Protein AF-A0A529X8Q2-F1 (afdb_monomer)

Foldseek 3Di:
DVPDPPDPPVVVQVVLVVLLVLLVVLLVVLVVLLVLLVVDPVSVVLNCVSVVLSVVLSCCSNPPPPPCPVVSLVSSLCSNPPCVVCLVVSVVRDDPVVSVVSVVVNVVVVVVSVLQVPPPDDPSDPD

Structure (mmCIF, N/CA/C/O backbone):
data_AF-A0A529X8Q2-F1
#
_entry.id   AF-A0A529X8Q2-F1
#
loop_
_atom_site.group_PDB
_atom_site.id
_atom_site.type_symbol
_atom_site.label_atom_id
_atom_site.label_alt_id
_atom_site.label_comp_id
_atom_site.label_asym_id
_atom_site.label_entity_id
_atom_site.label_seq_id
_atom_site.pdbx_PDB_ins_code
_atom_site.Cartn_x
_atom_site.Cartn_y
_atom_site.Cartn_z
_atom_site.occupancy
_atom_site.B_iso_or_equiv
_atom_site.auth_seq_id
_atom_site.auth_comp_id
_atom_site.auth_asym_id
_atom_site.auth_atom_id
_atom_site.pdbx_PDB_model_num
ATOM 1 N N . TYR A 1 1 ? 1.844 5.399 -18.056 1.00 81.06 1 TYR A N 1
ATOM 2 C CA . TYR A 1 1 ? 3.038 5.105 -18.888 1.00 81.06 1 TYR A CA 1
ATOM 3 C C . TYR A 1 1 ? 2.730 4.222 -20.106 1.00 81.06 1 TYR A C 1
ATOM 5 O O . TYR A 1 1 ? 3.436 4.341 -21.100 1.00 81.06 1 TYR A O 1
ATOM 13 N N . ASN A 1 2 ? 1.693 3.371 -20.061 1.00 84.75 2 ASN A N 1
ATOM 14 C CA . ASN A 1 2 ? 1.327 2.464 -21.164 1.00 84.75 2 ASN A CA 1
ATOM 15 C C . ASN A 1 2 ? 1.012 3.175 -22.489 1.00 84.75 2 ASN A C 1
ATOM 17 O O . ASN A 1 2 ? 1.439 2.716 -23.540 1.00 84.75 2 ASN A O 1
ATOM 21 N N . LEU A 1 3 ? 0.342 4.331 -22.432 1.00 86.00 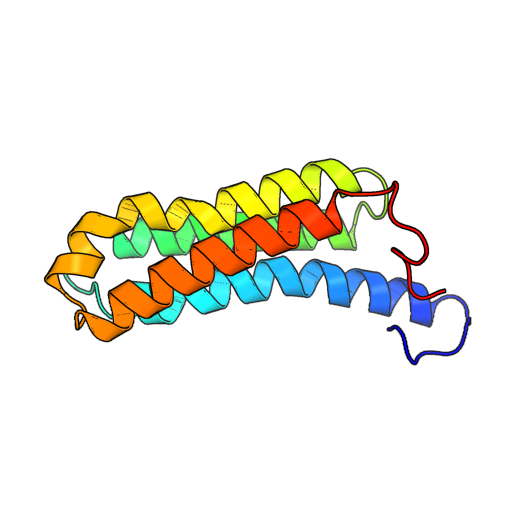3 LEU A N 1
ATOM 22 C CA . LEU A 1 3 ? 0.015 5.145 -23.613 1.00 86.00 3 LEU A CA 1
ATOM 23 C C . LEU A 1 3 ? 1.184 6.013 -24.109 1.00 86.00 3 LEU A C 1
ATOM 25 O O . LEU A 1 3 ? 1.065 6.674 -25.135 1.00 86.00 3 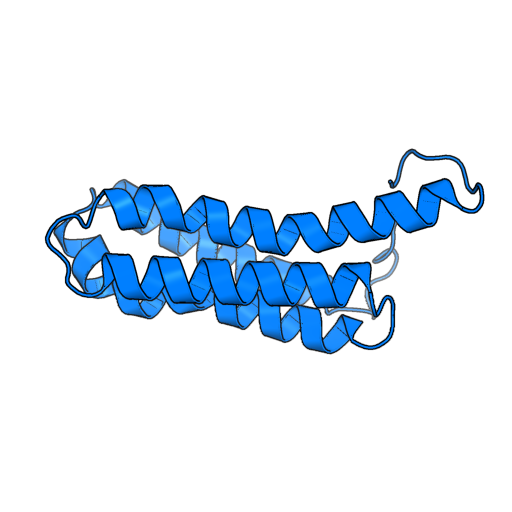LEU A O 1
ATOM 29 N N . TRP A 1 4 ? 2.304 6.058 -23.377 1.00 83.94 4 TRP A N 1
ATOM 30 C CA . TRP A 1 4 ? 3.435 6.898 -23.764 1.00 83.94 4 TRP A CA 1
ATOM 31 C C . TRP A 1 4 ? 4.227 6.224 -24.897 1.00 83.94 4 TRP A C 1
ATOM 33 O O . TRP A 1 4 ? 4.534 5.022 -24.785 1.00 83.94 4 TRP A O 1
ATOM 43 N N . PRO A 1 5 ? 4.595 6.967 -25.964 1.00 85.75 5 PRO A N 1
ATOM 44 C CA . PRO A 1 5 ? 5.403 6.428 -27.055 1.00 85.75 5 PRO A CA 1
ATOM 45 C C . PRO A 1 5 ? 6.709 5.837 -26.517 1.00 85.75 5 PRO A C 1
ATOM 47 O O . PRO A 1 5 ? 7.177 6.212 -25.441 1.00 85.75 5 PRO A O 1
ATOM 50 N N . VAL A 1 6 ? 7.302 4.877 -27.234 1.00 79.62 6 VAL A N 1
ATOM 51 C CA . VAL A 1 6 ? 8.558 4.225 -26.822 1.00 79.62 6 VAL A CA 1
ATOM 52 C C . VAL A 1 6 ? 9.725 5.205 -26.995 1.00 79.62 6 VAL A C 1
ATOM 54 O O . VAL A 1 6 ? 10.524 5.095 -27.915 1.00 79.62 6 VAL A O 1
ATOM 57 N N . SER A 1 7 ? 9.799 6.202 -26.115 1.00 79.75 7 SER A N 1
ATOM 58 C CA . SER A 1 7 ? 10.854 7.203 -26.061 1.00 79.75 7 SER A CA 1
ATOM 59 C C . SER A 1 7 ? 11.605 7.110 -24.736 1.00 79.75 7 SER A C 1
ATOM 61 O O . SER A 1 7 ? 11.031 7.108 -23.638 1.00 79.75 7 SER A O 1
ATOM 63 N N . TRP A 1 8 ? 12.927 7.016 -24.847 1.00 75.06 8 TRP A N 1
ATOM 64 C CA . TRP A 1 8 ? 13.832 7.240 -23.729 1.00 75.06 8 TRP A CA 1
ATOM 65 C C . TRP A 1 8 ? 14.014 8.751 -23.523 1.00 75.06 8 TRP A C 1
ATOM 67 O O . TRP A 1 8 ? 14.112 9.467 -24.518 1.00 75.06 8 TRP A O 1
ATOM 77 N N . PRO A 1 9 ? 14.070 9.266 -22.276 1.00 85.69 9 PRO A N 1
ATOM 78 C CA . PRO A 1 9 ? 13.982 8.573 -20.979 1.00 85.69 9 PRO A CA 1
ATOM 79 C C . PRO A 1 9 ? 12.589 8.611 -20.311 1.00 85.69 9 PRO A C 1
ATOM 81 O O . PRO A 1 9 ? 12.366 7.927 -19.308 1.00 85.69 9 PRO A O 1
ATOM 84 N N . ALA A 1 10 ? 11.643 9.385 -20.850 1.00 88.00 10 ALA A N 1
ATOM 85 C CA . ALA A 1 10 ? 10.369 9.699 -20.196 1.00 88.00 10 ALA A CA 1
ATOM 86 C C . ALA A 1 10 ? 9.507 8.462 -19.882 1.00 88.00 10 ALA A C 1
ATOM 88 O O . ALA A 1 10 ? 8.977 8.352 -18.772 1.00 88.00 10 ALA A O 1
ATOM 89 N N . LYS A 1 11 ? 9.418 7.485 -20.801 1.00 87.25 11 LYS A N 1
ATOM 90 C CA . LYS A 1 11 ? 8.617 6.264 -20.583 1.00 87.25 11 LYS A CA 1
ATOM 91 C C . LYS A 1 11 ? 9.073 5.490 -19.344 1.00 87.25 11 LYS A C 1
ATOM 93 O O . LYS A 1 11 ? 8.246 4.980 -18.587 1.00 87.25 11 LYS A O 1
ATOM 98 N N . TRP A 1 12 ? 10.383 5.432 -19.112 1.00 85.62 12 TRP A N 1
ATOM 99 C CA . TRP A 1 12 ? 10.967 4.720 -17.977 1.00 85.62 12 TRP A CA 1
ATOM 100 C C . TRP A 1 12 ? 10.737 5.431 -16.653 1.00 85.62 12 TRP A C 1
ATOM 102 O O . TRP A 1 12 ? 10.447 4.769 -15.660 1.00 85.62 12 TRP A O 1
ATOM 112 N N . ILE A 1 13 ? 10.815 6.761 -16.639 1.00 88.75 13 ILE A N 1
ATOM 113 C CA . ILE A 1 13 ? 10.512 7.558 -15.446 1.00 88.75 13 ILE A CA 1
ATOM 114 C C . ILE A 1 13 ? 9.038 7.381 -15.067 1.00 88.75 13 ILE A C 1
ATOM 116 O O . ILE A 1 13 ? 8.739 7.022 -13.930 1.00 88.75 13 ILE A O 1
ATOM 120 N N . LEU A 1 14 ? 8.122 7.515 -16.031 1.00 90.62 14 LEU A N 1
ATOM 121 C CA . LEU A 1 14 ? 6.690 7.300 -15.806 1.00 90.62 14 LEU A CA 1
ATOM 122 C C . LEU A 1 14 ? 6.390 5.884 -15.307 1.00 90.62 14 LEU A C 1
ATOM 124 O O . LEU A 1 14 ? 5.553 5.710 -14.428 1.00 90.62 14 LEU A O 1
ATOM 128 N N . ARG A 1 15 ? 7.095 4.870 -15.822 1.00 88.50 15 ARG A N 1
ATOM 129 C CA . ARG A 1 15 ? 6.971 3.491 -15.333 1.00 88.50 15 ARG A CA 1
ATOM 130 C C . ARG A 1 15 ? 7.419 3.354 -13.874 1.00 88.50 15 ARG A C 1
ATOM 132 O O . ARG A 1 15 ? 6.852 2.541 -13.154 1.00 88.50 15 ARG A O 1
ATOM 139 N N . ARG A 1 16 ? 8.416 4.113 -13.405 1.00 89.75 16 ARG A N 1
ATOM 140 C CA . ARG A 1 16 ? 8.816 4.099 -11.982 1.00 89.75 16 ARG A CA 1
ATOM 141 C C . ARG A 1 16 ? 7.742 4.719 -11.0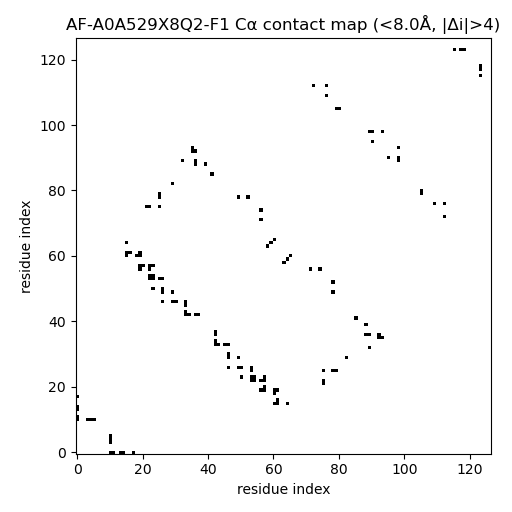95 1.00 89.75 16 ARG A C 1
ATOM 143 O O . ARG A 1 16 ? 7.400 4.112 -10.087 1.00 89.75 16 ARG A O 1
ATOM 150 N N . PHE A 1 17 ? 7.194 5.867 -11.494 1.00 92.25 17 PHE A N 1
ATOM 151 C CA . PHE A 1 17 ? 6.102 6.522 -10.767 1.00 92.25 17 PHE A CA 1
ATOM 152 C C . PHE A 1 17 ? 4.856 5.644 -10.678 1.00 92.25 17 PHE A C 1
ATOM 154 O O . PHE A 1 17 ? 4.288 5.513 -9.602 1.00 92.25 17 PHE A O 1
ATOM 161 N N . ASP A 1 18 ? 4.480 4.994 -11.777 1.00 91.31 18 ASP A N 1
ATOM 162 C CA . ASP A 1 18 ? 3.318 4.107 -11.827 1.00 91.31 18 ASP A CA 1
ATOM 163 C C . ASP A 1 18 ? 3.424 2.956 -10.812 1.00 91.31 18 ASP A C 1
ATOM 165 O O . ASP A 1 18 ? 2.540 2.759 -9.983 1.00 91.31 18 ASP A O 1
ATOM 169 N N . HIS A 1 19 ? 4.571 2.272 -10.766 1.00 89.19 19 HIS A N 1
ATOM 170 C CA . HIS A 1 19 ? 4.786 1.219 -9.770 1.00 89.19 19 HIS A CA 1
ATOM 171 C C . HIS A 1 19 ? 4.948 1.750 -8.340 1.00 89.19 19 HIS A C 1
ATOM 173 O O . HIS A 1 19 ? 4.608 1.052 -7.386 1.00 89.19 19 HIS A O 1
ATOM 179 N N . ALA A 1 20 ? 5.512 2.948 -8.164 1.00 92.06 20 ALA A N 1
ATOM 180 C CA . ALA A 1 20 ? 5.629 3.574 -6.850 1.00 92.06 20 ALA A CA 1
ATOM 181 C C . ALA A 1 20 ? 4.250 3.971 -6.296 1.00 92.06 20 ALA A C 1
ATOM 183 O O . ALA A 1 20 ? 4.016 3.852 -5.094 1.00 92.06 20 ALA A O 1
ATOM 184 N N . ALA A 1 21 ? 3.317 4.362 -7.169 1.00 94.00 21 ALA A N 1
ATOM 185 C CA . ALA A 1 21 ? 1.959 4.736 -6.794 1.00 94.00 21 ALA A CA 1
ATOM 186 C C . ALA A 1 21 ? 1.182 3.590 -6.129 1.00 94.00 2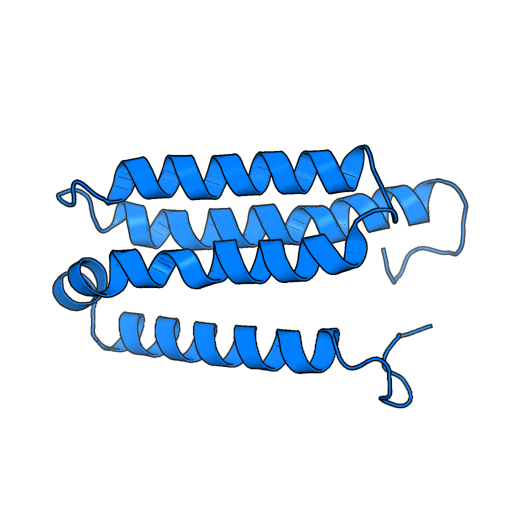1 ALA A C 1
ATOM 188 O O . ALA A 1 21 ? 0.297 3.863 -5.327 1.00 94.00 21 ALA A O 1
ATOM 189 N N . ILE A 1 22 ? 1.543 2.324 -6.376 1.00 92.06 22 ILE A N 1
ATOM 190 C CA . ILE A 1 22 ? 0.948 1.165 -5.689 1.00 92.06 22 ILE A CA 1
ATOM 191 C C . ILE A 1 22 ? 1.166 1.261 -4.170 1.00 92.06 22 ILE A C 1
ATOM 193 O O . ILE A 1 22 ? 0.225 1.076 -3.403 1.00 92.06 22 ILE A O 1
ATOM 197 N N . TYR A 1 23 ? 2.379 1.603 -3.721 1.00 93.00 23 TYR A N 1
ATOM 198 C CA . TYR A 1 23 ? 2.678 1.763 -2.292 1.00 93.00 23 TYR A CA 1
ATOM 199 C C . TYR A 1 23 ? 1.881 2.910 -1.669 1.00 93.00 23 TYR A C 1
ATOM 201 O O . TYR A 1 23 ? 1.333 2.768 -0.577 1.00 93.00 23 TYR A O 1
ATOM 209 N N . LEU A 1 24 ? 1.805 4.035 -2.382 1.00 95.19 24 LEU A N 1
ATOM 210 C CA . LEU A 1 24 ? 1.050 5.201 -1.938 1.00 95.19 24 LEU A CA 1
ATOM 211 C C . LEU A 1 24 ? -0.447 4.892 -1.839 1.00 95.19 24 LEU A C 1
ATOM 213 O O . LEU A 1 24 ? -1.079 5.262 -0.855 1.00 95.19 24 LEU A O 1
ATOM 217 N N . LEU A 1 25 ? -1.000 4.186 -2.830 1.00 94.25 25 LEU A N 1
ATOM 218 C CA . LEU A 1 25 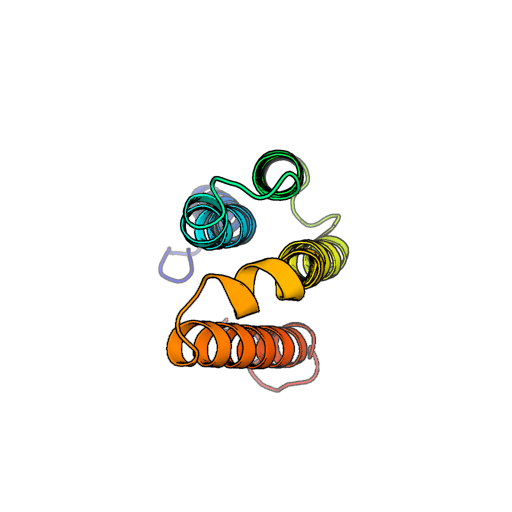? -2.398 3.770 -2.846 1.00 94.25 25 LEU A CA 1
ATOM 219 C C . LEU A 1 25 ? -2.711 2.862 -1.655 1.00 94.25 25 LEU A C 1
ATOM 221 O O . LEU A 1 25 ? -3.685 3.114 -0.952 1.00 94.25 25 LEU A O 1
ATOM 225 N N . ILE A 1 26 ? -1.869 1.858 -1.380 1.00 92.62 26 ILE A N 1
ATOM 226 C CA . ILE A 1 26 ? -2.052 0.983 -0.214 1.00 92.62 26 ILE A CA 1
ATOM 227 C C . ILE A 1 26 ? -2.078 1.824 1.070 1.00 92.62 26 ILE A C 1
ATOM 229 O O . ILE A 1 26 ? -3.040 1.729 1.828 1.00 92.62 26 ILE A O 1
ATOM 233 N N . ALA A 1 27 ? -1.105 2.716 1.285 1.00 95.19 27 ALA A N 1
ATOM 234 C CA . ALA A 1 27 ? -1.094 3.562 2.481 1.00 95.19 27 ALA A CA 1
ATOM 235 C C . ALA A 1 27 ? -2.321 4.478 2.591 1.00 95.19 27 ALA A C 1
ATOM 237 O O . ALA A 1 27 ? -2.941 4.564 3.651 1.00 95.19 27 ALA A O 1
ATOM 238 N N . ALA A 1 28 ? -2.720 5.107 1.486 1.00 94.88 28 ALA A N 1
ATOM 239 C CA . ALA A 1 28 ? -3.886 5.978 1.442 1.00 94.88 28 ALA A CA 1
ATOM 240 C C . ALA A 1 28 ? -5.193 5.233 1.755 1.00 94.88 28 ALA A C 1
ATOM 242 O O . ALA A 1 28 ? -6.061 5.801 2.413 1.00 94.88 28 ALA A O 1
ATOM 243 N N . THR A 1 29 ? -5.331 3.966 1.339 1.00 92.31 29 THR A N 1
ATOM 244 C CA . THR A 1 29 ? -6.535 3.171 1.644 1.00 92.31 29 THR A CA 1
ATOM 245 C C . THR A 1 29 ? -6.682 2.848 3.129 1.00 92.31 29 THR A C 1
ATOM 247 O O . THR A 1 29 ? -7.808 2.731 3.596 1.00 92.31 29 THR A O 1
ATOM 250 N N . TYR A 1 30 ? -5.587 2.761 3.891 1.00 90.56 30 TYR A N 1
ATOM 251 C CA . TYR A 1 30 ? -5.627 2.493 5.335 1.00 90.56 30 TYR A CA 1
ATOM 252 C C . TYR A 1 30 ? -6.061 3.711 6.152 1.00 90.56 30 TYR A C 1
ATOM 254 O O . TYR A 1 30 ? -6.795 3.565 7.130 1.00 90.56 30 TYR A O 1
ATOM 262 N N . THR A 1 31 ? -5.629 4.909 5.753 1.00 92.69 31 THR A N 1
ATOM 263 C CA . THR A 1 31 ? -5.872 6.161 6.481 1.00 92.69 31 THR A CA 1
ATOM 264 C C . THR A 1 31 ? -7.341 6.384 6.884 1.00 92.69 31 THR A C 1
ATOM 266 O O . THR A 1 31 ? -7.564 6.627 8.067 1.00 92.69 31 THR A O 1
ATOM 269 N N . PRO A 1 32 ? -8.360 6.273 6.003 1.00 91.62 32 PRO A N 1
ATOM 270 C CA . PRO A 1 32 ? -9.753 6.517 6.397 1.00 91.62 32 PRO A CA 1
ATOM 271 C C . PRO A 1 32 ? -10.329 5.450 7.341 1.00 91.62 32 PRO A C 1
ATOM 273 O O . PRO A 1 32 ? -11.238 5.747 8.112 1.00 91.62 32 PRO A O 1
ATOM 276 N N . PHE A 1 33 ? -9.827 4.212 7.309 1.00 90.31 33 PHE A N 1
ATOM 277 C CA . PHE A 1 33 ? -10.238 3.185 8.273 1.00 90.31 33 PHE A CA 1
ATOM 278 C C . PHE A 1 33 ? -9.588 3.420 9.634 1.00 90.31 33 PHE A C 1
ATOM 280 O O . PHE A 1 33 ? -10.245 3.312 10.662 1.00 90.31 33 PHE A O 1
ATOM 287 N N . LEU A 1 34 ? -8.310 3.796 9.635 1.00 91.31 34 LEU A N 1
ATOM 288 C CA . LEU A 1 34 ? -7.561 4.127 10.843 1.00 91.31 34 LEU A CA 1
ATOM 289 C C . LEU A 1 34 ? -8.087 5.395 11.523 1.00 91.31 34 LEU A C 1
ATOM 291 O O . LEU A 1 34 ? -8.167 5.425 12.745 1.00 91.31 34 LEU A O 1
ATOM 295 N N . ALA A 1 35 ? -8.524 6.385 10.744 1.00 91.19 35 ALA A N 1
ATOM 296 C CA . ALA A 1 35 ? -9.168 7.598 11.245 1.00 91.19 35 ALA A CA 1
ATOM 297 C C . ALA A 1 35 ? -10.555 7.351 11.865 1.00 91.19 35 ALA A C 1
ATOM 299 O O . ALA A 1 35 ? -11.076 8.218 12.544 1.00 91.19 35 ALA A O 1
ATOM 300 N N . GLN A 1 36 ? -11.178 6.189 11.635 1.00 90.25 36 GLN A N 1
ATOM 301 C CA . GLN A 1 36 ? -12.411 5.808 12.339 1.00 90.25 36 GLN A CA 1
ATOM 302 C C . GLN A 1 36 ? -12.127 5.097 13.669 1.00 90.25 36 GLN A C 1
ATOM 304 O O . GLN A 1 36 ? -13.037 4.884 14.465 1.00 90.25 36 GLN A O 1
ATOM 309 N N . LEU A 1 37 ? -10.873 4.720 13.928 1.00 88.44 37 LEU A N 1
ATOM 310 C CA . LEU A 1 37 ? -10.450 4.006 15.128 1.00 88.44 37 LEU A CA 1
ATOM 311 C C . LEU A 1 37 ? -9.841 4.956 16.173 1.00 88.44 37 LEU A C 1
ATOM 313 O O . LEU A 1 37 ? -8.855 4.594 16.811 1.00 88.44 37 LEU A O 1
ATOM 317 N N . ASP A 1 38 ? -10.428 6.140 16.375 1.00 72.81 38 ASP A N 1
ATOM 318 C CA . ASP A 1 38 ? -9.872 7.221 17.214 1.00 72.81 38 ASP A CA 1
ATOM 319 C C . ASP A 1 38 ? -9.493 6.792 18.645 1.00 72.81 38 ASP A C 1
ATOM 321 O O . ASP A 1 38 ? -8.547 7.318 19.227 1.00 72.81 38 ASP A O 1
ATOM 325 N N . ASN A 1 39 ? -10.180 5.792 19.205 1.00 80.56 39 ASN A N 1
ATOM 326 C CA . ASN A 1 39 ? -9.911 5.268 20.550 1.00 80.56 39 ASN A CA 1
ATOM 327 C C . ASN A 1 39 ? -9.021 4.009 20.567 1.00 80.56 39 ASN A C 1
ATOM 329 O O . ASN A 1 39 ? -8.768 3.443 21.631 1.00 80.56 39 ASN A O 1
ATOM 333 N N . SER A 1 40 ? -8.570 3.520 19.408 1.00 86.69 40 SER A N 1
ATOM 334 C CA . SER A 1 40 ? -7.744 2.316 19.333 1.00 86.69 40 SER A CA 1
ATOM 335 C C . SER A 1 40 ? -6.262 2.661 19.502 1.00 86.69 40 SER A C 1
ATOM 337 O O . SER A 1 40 ? -5.709 3.392 18.677 1.00 86.69 40 SER A O 1
ATOM 339 N N . PRO A 1 41 ? -5.551 2.056 20.473 1.00 89.38 41 PRO A N 1
ATOM 340 C CA . PRO A 1 41 ? -4.108 2.255 20.621 1.00 89.38 41 PRO A CA 1
ATOM 341 C C . PRO A 1 41 ? -3.309 1.710 19.425 1.00 89.38 41 PRO A C 1
ATOM 343 O O . PRO A 1 41 ? -2.126 2.007 19.283 1.00 89.38 41 PRO A O 1
ATOM 346 N N . LEU A 1 42 ? -3.945 0.917 18.555 1.00 89.88 42 LEU A N 1
ATOM 347 C CA . LEU A 1 42 ? -3.335 0.351 17.355 1.00 89.88 42 LEU A CA 1
ATOM 348 C C . LEU A 1 42 ? -3.396 1.294 16.148 1.00 89.88 42 LEU A C 1
ATOM 350 O O . LEU A 1 42 ? -2.668 1.066 15.180 1.00 89.88 42 LEU A O 1
ATOM 354 N N . ALA A 1 43 ? -4.222 2.347 16.187 1.00 91.25 43 ALA A N 1
ATOM 355 C CA . ALA A 1 43 ? -4.477 3.166 15.009 1.00 91.25 43 ALA A CA 1
ATOM 356 C C . ALA A 1 43 ? -3.229 3.942 14.557 1.00 91.25 43 ALA A C 1
ATOM 358 O O . ALA A 1 43 ? -2.765 3.788 13.426 1.00 91.25 43 ALA A O 1
ATOM 359 N N . LEU A 1 44 ? -2.632 4.718 15.467 1.00 92.56 44 LEU A N 1
ATOM 360 C CA . LEU A 1 44 ? -1.445 5.523 15.175 1.00 92.56 44 LEU A CA 1
ATOM 361 C C . LEU A 1 44 ? -0.206 4.672 14.824 1.00 92.56 44 LEU A C 1
ATOM 363 O O . LEU A 1 44 ? 0.417 4.962 13.799 1.00 92.56 44 LEU A O 1
ATOM 367 N N . PRO A 1 45 ? 0.157 3.611 15.581 1.00 94.00 45 PRO A N 1
ATOM 368 C CA . PRO A 1 45 ? 1.269 2.739 15.200 1.00 94.00 45 PRO A CA 1
ATOM 369 C C . PRO A 1 45 ? 1.100 2.149 13.801 1.00 94.00 45 PRO A C 1
ATOM 371 O O . PRO A 1 45 ? 2.061 2.105 13.035 1.00 94.00 45 PRO A O 1
ATOM 374 N N . MET A 1 46 ? -0.121 1.750 13.434 1.00 93.12 46 MET A N 1
ATOM 375 C CA . MET A 1 46 ? -0.379 1.205 12.108 1.00 93.12 46 MET A CA 1
ATOM 376 C C . MET A 1 46 ? -0.226 2.261 11.007 1.00 93.12 46 MET A C 1
ATOM 378 O O . MET A 1 46 ? 0.362 1.953 9.972 1.00 93.12 46 MET A O 1
ATOM 382 N N . ILE A 1 47 ? -0.673 3.507 11.227 1.00 94.38 47 ILE A N 1
ATOM 383 C CA . ILE A 1 47 ? -0.421 4.616 10.287 1.00 94.38 47 ILE A CA 1
ATOM 384 C C . ILE A 1 47 ? 1.084 4.754 10.042 1.00 94.38 47 ILE A C 1
ATOM 386 O O . ILE A 1 47 ? 1.517 4.764 8.891 1.00 94.38 47 ILE A O 1
ATOM 390 N N . VAL A 1 48 ? 1.883 4.819 11.111 1.00 95.50 48 VAL A N 1
ATOM 391 C CA . VAL A 1 48 ? 3.341 4.993 11.017 1.00 95.50 48 VAL A CA 1
ATOM 392 C C . VAL A 1 48 ? 3.992 3.831 10.270 1.00 95.50 48 VAL A C 1
ATOM 394 O O . VAL A 1 48 ? 4.809 4.058 9.378 1.00 95.50 48 VAL A O 1
ATOM 397 N N . VAL A 1 49 ? 3.616 2.591 10.591 1.00 95.06 49 VAL A N 1
ATOM 398 C CA . VAL A 1 49 ? 4.161 1.392 9.938 1.00 95.06 49 VAL A CA 1
ATOM 399 C C . VAL A 1 49 ? 3.816 1.369 8.452 1.00 95.06 49 VAL A C 1
ATOM 401 O O . VAL A 1 49 ? 4.706 1.186 7.623 1.00 95.06 49 VAL A O 1
ATOM 404 N N . VAL A 1 50 ? 2.548 1.584 8.095 1.00 95.44 50 VAL A N 1
ATOM 405 C CA . VAL A 1 50 ? 2.087 1.502 6.704 1.00 95.44 50 VAL A CA 1
ATOM 406 C C . VAL A 1 50 ? 2.690 2.625 5.859 1.00 95.44 50 VAL A C 1
ATOM 408 O O . VAL A 1 50 ? 3.210 2.359 4.774 1.00 95.44 50 VAL A O 1
ATOM 411 N N . TRP A 1 51 ? 2.696 3.865 6.354 1.00 96.50 51 TRP A N 1
ATOM 412 C CA . TRP A 1 51 ? 3.308 4.989 5.640 1.00 96.50 51 TRP A CA 1
ATOM 413 C C . TRP A 1 51 ? 4.833 4.882 5.569 1.00 96.50 51 TRP A C 1
ATOM 415 O O . TRP A 1 51 ? 5.411 5.177 4.523 1.00 96.50 51 TRP A O 1
ATOM 425 N N . GLY A 1 52 ? 5.492 4.406 6.629 1.00 96.56 52 GLY A N 1
ATOM 426 C CA . GLY A 1 52 ? 6.931 4.143 6.628 1.00 96.56 52 GLY A CA 1
ATOM 427 C C . GLY A 1 52 ? 7.320 3.066 5.613 1.00 96.56 52 GLY A C 1
ATOM 428 O O . GLY A 1 52 ? 8.236 3.261 4.812 1.00 96.56 52 GLY A O 1
ATOM 429 N N . ALA A 1 53 ? 6.575 1.958 5.578 1.00 94.50 53 ALA A N 1
ATOM 430 C CA . ALA A 1 53 ? 6.777 0.893 4.602 1.00 94.50 53 ALA A CA 1
ATOM 431 C C . ALA A 1 53 ? 6.496 1.368 3.165 1.00 94.50 53 ALA A C 1
ATOM 433 O O . ALA A 1 53 ? 7.246 1.027 2.247 1.00 94.50 53 ALA A O 1
ATOM 434 N N . ALA A 1 54 ? 5.472 2.205 2.965 1.00 94.94 54 ALA A N 1
ATOM 435 C CA . ALA A 1 54 ? 5.169 2.792 1.666 1.00 94.94 54 ALA A CA 1
ATOM 436 C C . ALA A 1 54 ? 6.277 3.740 1.190 1.00 94.94 54 ALA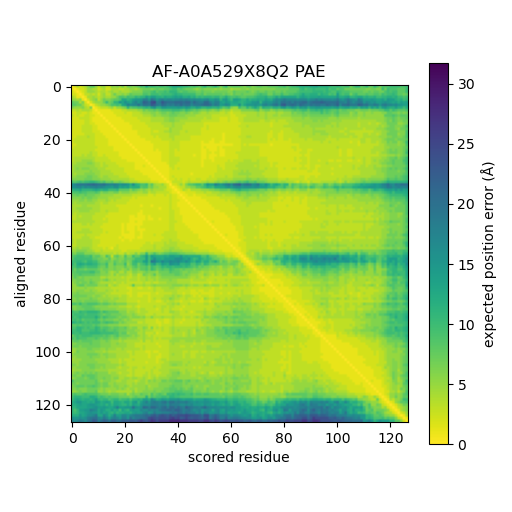 A C 1
ATOM 438 O O . ALA A 1 54 ? 6.727 3.627 0.051 1.00 94.94 54 ALA A O 1
ATOM 439 N N . ALA A 1 55 ? 6.777 4.622 2.060 1.00 95.81 55 ALA A N 1
ATOM 440 C CA . ALA A 1 55 ? 7.889 5.516 1.749 1.00 95.81 55 ALA A CA 1
ATOM 441 C C . ALA A 1 55 ? 9.158 4.734 1.372 1.00 95.81 55 ALA A C 1
ATOM 443 O O . ALA A 1 55 ? 9.796 5.036 0.360 1.00 95.81 55 ALA A O 1
ATOM 444 N N . ALA A 1 56 ? 9.484 3.678 2.126 1.00 93.56 56 ALA A N 1
ATOM 445 C CA . ALA A 1 56 ? 10.599 2.790 1.809 1.00 93.56 56 ALA A CA 1
ATOM 446 C C . ALA A 1 56 ? 10.409 2.096 0.448 1.00 93.56 56 ALA A C 1
ATOM 448 O O . ALA A 1 56 ? 11.320 2.087 -0.382 1.00 93.56 56 ALA A O 1
ATOM 449 N N . GLY A 1 57 ? 9.213 1.568 0.179 1.00 91.94 57 GLY A N 1
ATOM 450 C CA . GLY A 1 57 ? 8.871 0.938 -1.096 1.00 91.94 57 GLY A CA 1
ATOM 451 C C . GLY A 1 57 ? 8.986 1.891 -2.291 1.00 91.94 57 GLY A C 1
ATOM 452 O O . GLY A 1 57 ? 9.568 1.533 -3.321 1.00 91.94 57 GLY A O 1
ATOM 453 N N . ILE A 1 58 ? 8.495 3.126 -2.140 1.00 93.44 58 ILE A N 1
ATOM 454 C CA . ILE A 1 58 ? 8.619 4.199 -3.137 1.00 93.44 58 ILE A CA 1
ATOM 455 C C . ILE A 1 58 ? 10.096 4.497 -3.401 1.00 93.44 58 ILE A C 1
ATOM 457 O O . ILE A 1 58 ? 10.521 4.477 -4.557 1.00 93.44 58 ILE A O 1
ATOM 461 N N . ALA A 1 59 ? 10.897 4.698 -2.350 1.00 92.81 59 ALA A N 1
ATOM 462 C CA . ALA A 1 59 ? 12.324 4.974 -2.477 1.00 92.81 59 ALA A CA 1
ATOM 463 C C . ALA A 1 59 ? 13.054 3.850 -3.231 1.00 92.81 59 ALA A C 1
ATOM 465 O O . ALA A 1 59 ? 13.769 4.117 -4.199 1.00 92.81 59 ALA A O 1
ATOM 466 N N . ILE A 1 60 ? 12.812 2.584 -2.872 1.00 90.19 60 ILE A N 1
ATOM 467 C CA . ILE A 1 60 ? 13.395 1.430 -3.573 1.00 90.19 60 ILE A CA 1
ATOM 468 C C . ILE A 1 60 ? 13.021 1.457 -5.059 1.00 90.19 60 ILE A C 1
ATOM 470 O O . ILE A 1 60 ? 13.885 1.253 -5.913 1.00 90.19 60 ILE A O 1
ATOM 474 N N . LYS A 1 61 ? 11.759 1.743 -5.402 1.00 88.56 61 LYS A N 1
ATOM 475 C CA . LYS A 1 61 ? 11.317 1.745 -6.805 1.00 88.56 61 LYS A CA 1
ATOM 476 C C . LYS A 1 61 ? 11.882 2.917 -7.612 1.00 88.56 61 LYS A C 1
ATOM 478 O O . LYS A 1 61 ? 12.138 2.761 -8.809 1.00 88.56 61 LYS A O 1
ATOM 483 N N . MET A 1 62 ? 12.096 4.070 -6.979 1.00 89.94 62 MET A N 1
ATOM 484 C CA . MET A 1 62 ? 12.662 5.248 -7.639 1.00 89.94 62 MET A CA 1
ATOM 485 C C . MET A 1 62 ? 14.179 5.132 -7.843 1.00 89.94 62 MET A C 1
ATOM 487 O O . MET A 1 62 ? 14.658 5.424 -8.946 1.00 89.94 62 MET A O 1
ATOM 491 N N . PHE A 1 63 ? 14.913 4.668 -6.823 1.00 88.69 63 PHE A N 1
ATOM 492 C CA . PHE A 1 63 ? 16.381 4.655 -6.803 1.00 88.69 63 PHE A CA 1
ATOM 493 C C . PHE A 1 63 ? 17.014 3.324 -7.241 1.00 88.69 63 PHE A C 1
ATOM 495 O O . PHE A 1 63 ? 18.119 3.334 -7.777 1.00 88.69 63 PHE A O 1
ATOM 502 N N . LEU A 1 64 ? 16.332 2.182 -7.073 1.00 86.44 64 LEU A N 1
ATOM 503 C CA . LEU A 1 64 ? 16.843 0.844 -7.418 1.00 86.44 64 LEU A CA 1
ATOM 504 C C . LEU A 1 64 ? 15.906 0.099 -8.398 1.00 86.44 64 LEU A C 1
ATOM 506 O O . LEU A 1 64 ? 15.427 -1.002 -8.099 1.00 86.44 64 LEU A O 1
ATOM 510 N N . PRO A 1 65 ? 15.627 0.669 -9.587 1.00 79.44 65 PRO A N 1
ATOM 511 C CA . PRO A 1 65 ? 14.695 0.087 -10.552 1.00 79.44 65 PRO A CA 1
ATOM 512 C C . PRO A 1 65 ? 15.169 -1.286 -11.062 1.00 79.44 65 PRO A C 1
ATOM 514 O O . PRO A 1 65 ? 16.346 -1.483 -11.354 1.00 79.44 65 PRO A O 1
ATOM 517 N N . GLY A 1 66 ? 14.245 -2.243 -11.199 1.00 73.12 66 GLY A N 1
ATOM 518 C CA . GLY A 1 66 ? 14.481 -3.554 -11.825 1.00 73.12 66 GLY A CA 1
ATOM 519 C C . GLY A 1 66 ? 15.207 -4.593 -10.960 1.00 73.12 66 GLY A C 1
ATOM 520 O O . GLY A 1 66 ? 15.078 -5.789 -11.212 1.00 73.12 66 GLY A O 1
ATOM 521 N N . ARG A 1 67 ? 15.927 -4.183 -9.908 1.00 76.38 67 ARG A N 1
ATOM 522 C CA . ARG A 1 67 ? 16.701 -5.108 -9.057 1.00 76.38 67 ARG A CA 1
ATOM 523 C C . ARG A 1 67 ? 15.828 -5.952 -8.121 1.00 76.38 67 ARG A C 1
ATOM 525 O O . ARG A 1 67 ? 16.152 -7.106 -7.861 1.00 76.38 67 ARG A O 1
ATOM 532 N N . TYR A 1 68 ? 14.718 -5.390 -7.639 1.00 79.06 68 TYR A N 1
ATOM 533 C CA . TYR A 1 68 ? 13.893 -5.981 -6.574 1.00 79.06 68 TYR A CA 1
ATOM 534 C C . TYR A 1 68 ? 12.432 -6.210 -6.976 1.00 79.06 68 TYR A C 1
ATOM 536 O O . TYR A 1 68 ? 11.555 -6.261 -6.120 1.00 79.06 68 TYR A O 1
ATOM 544 N N . ASP A 1 69 ? 12.142 -6.383 -8.267 1.00 75.94 69 ASP A N 1
ATOM 545 C CA . ASP A 1 69 ? 10.756 -6.465 -8.753 1.00 75.94 69 ASP A CA 1
ATOM 546 C C . ASP A 1 69 ? 9.951 -7.624 -8.137 1.00 75.94 69 ASP A C 1
ATOM 548 O O . ASP A 1 69 ? 8.761 -7.468 -7.885 1.00 75.94 69 ASP A O 1
ATOM 552 N N . ARG A 1 70 ? 10.584 -8.766 -7.825 1.00 77.75 70 ARG A N 1
ATOM 553 C CA . ARG A 1 70 ? 9.911 -9.876 -7.116 1.00 77.75 70 ARG A CA 1
ATOM 554 C C . ARG A 1 70 ? 9.696 -9.581 -5.633 1.00 77.75 70 ARG A C 1
ATOM 556 O O . ARG A 1 70 ? 8.652 -9.921 -5.091 1.00 77.75 70 ARG A O 1
ATOM 563 N N . LEU A 1 71 ? 10.678 -8.948 -4.991 1.00 80.56 71 LEU A N 1
ATOM 564 C CA . LEU A 1 71 ? 10.588 -8.571 -3.581 1.00 80.56 71 LEU A CA 1
ATOM 565 C C . LEU A 1 71 ? 9.485 -7.529 -3.371 1.00 80.56 71 LEU A C 1
ATOM 567 O O . LEU A 1 71 ? 8.767 -7.602 -2.384 1.00 80.56 71 LEU A O 1
ATOM 571 N N . ALA A 1 72 ? 9.299 -6.627 -4.337 1.00 80.44 72 ALA A N 1
ATOM 572 C CA . ALA A 1 72 ? 8.21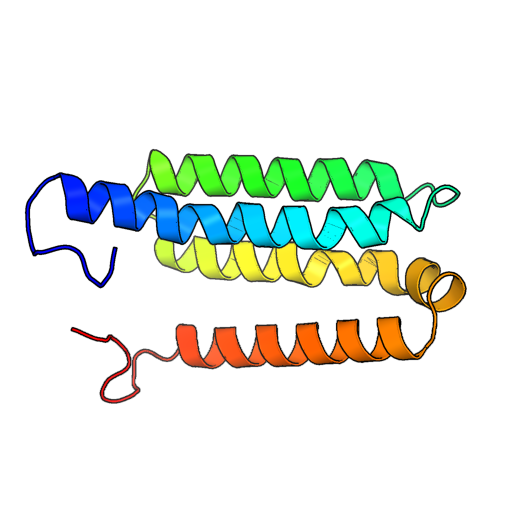9 -5.651 -4.322 1.00 80.44 72 ALA A CA 1
ATOM 573 C C . ALA A 1 72 ? 6.839 -6.320 -4.218 1.00 80.44 72 ALA A C 1
ATOM 575 O O . ALA A 1 72 ? 6.032 -5.878 -3.415 1.00 80.44 72 ALA A O 1
ATOM 576 N N . ILE A 1 73 ? 6.597 -7.431 -4.932 1.00 81.50 73 ILE A N 1
ATOM 577 C CA . ILE A 1 73 ? 5.333 -8.194 -4.851 1.00 81.50 73 ILE A CA 1
ATOM 578 C C . ILE A 1 73 ? 5.067 -8.674 -3.425 1.00 81.50 73 ILE A C 1
ATOM 580 O O . ILE A 1 73 ? 3.975 -8.479 -2.895 1.00 81.50 73 ILE A O 1
ATOM 584 N N . VAL A 1 74 ? 6.081 -9.274 -2.796 1.00 85.00 74 VAL A N 1
ATOM 585 C CA . VAL A 1 74 ? 5.988 -9.741 -1.407 1.00 85.00 74 VAL A CA 1
ATOM 586 C C . VAL A 1 74 ? 5.725 -8.563 -0.470 1.00 85.00 74 VAL A C 1
ATOM 588 O O . VAL A 1 74 ? 4.891 -8.664 0.424 1.00 85.00 74 VAL A O 1
ATOM 591 N N . PHE A 1 75 ? 6.385 -7.430 -0.707 1.00 86.25 75 PHE A N 1
ATOM 592 C CA . PHE A 1 75 ? 6.231 -6.224 0.100 1.00 86.25 75 PHE A CA 1
ATOM 593 C C . PHE A 1 75 ? 4.829 -5.612 -0.028 1.00 86.25 75 PHE A C 1
ATOM 595 O O . PHE A 1 75 ? 4.214 -5.294 0.986 1.00 86.25 75 PHE A O 1
ATOM 602 N N . TYR A 1 76 ? 4.275 -5.522 -1.244 1.00 85.19 76 TYR A N 1
ATOM 603 C CA . TYR A 1 76 ? 2.894 -5.083 -1.465 1.00 85.19 76 TYR A CA 1
ATOM 604 C C . TYR A 1 76 ? 1.910 -5.982 -0.720 1.00 85.19 76 TYR A C 1
ATOM 606 O O . TYR A 1 76 ? 0.978 -5.491 -0.086 1.00 85.19 76 TYR A O 1
ATOM 614 N N . LEU A 1 77 ? 2.096 -7.303 -0.794 1.00 86.56 77 LEU A N 1
ATOM 615 C CA . LEU A 1 77 ? 1.203 -8.256 -0.143 1.00 86.56 77 LEU A CA 1
ATOM 616 C C . LEU A 1 77 ? 1.296 -8.142 1.382 1.00 86.56 77 LEU A C 1
ATOM 618 O O . LEU A 1 77 ? 0.264 -8.092 2.043 1.00 86.56 77 LEU A O 1
ATOM 622 N N . ALA A 1 78 ? 2.510 -8.026 1.925 1.00 89.38 78 ALA A N 1
ATOM 623 C CA . ALA A 1 78 ? 2.743 -7.880 3.358 1.00 89.38 78 ALA A CA 1
ATOM 624 C C . ALA A 1 78 ? 2.108 -6.602 3.927 1.00 89.38 78 ALA A C 1
ATOM 626 O O . ALA A 1 78 ? 1.397 -6.673 4.926 1.00 89.38 78 ALA A O 1
ATOM 627 N N . ILE A 1 79 ? 2.308 -5.450 3.273 1.00 91.62 79 ILE A N 1
ATOM 628 C CA . ILE A 1 79 ? 1.679 -4.185 3.691 1.00 91.62 79 ILE A CA 1
ATOM 629 C C . ILE A 1 79 ? 0.160 -4.260 3.486 1.00 91.62 79 ILE A C 1
ATOM 631 O O . ILE A 1 79 ? -0.603 -3.834 4.341 1.00 91.62 79 ILE A O 1
ATOM 635 N N . GLY A 1 80 ? -0.305 -4.839 2.378 1.00 87.81 80 GLY A N 1
ATOM 636 C CA . GLY A 1 80 ? -1.734 -4.986 2.102 1.00 87.81 80 GLY A CA 1
ATOM 637 C C . GLY A 1 80 ? -2.469 -5.853 3.129 1.00 87.81 80 GLY A C 1
ATOM 638 O O . GLY A 1 80 ? -3.616 -5.557 3.451 1.00 87.81 80 GLY A O 1
ATOM 639 N N . TRP A 1 81 ? -1.811 -6.877 3.679 1.00 90.31 81 TRP A N 1
ATOM 640 C CA . TRP A 1 81 ? -2.378 -7.784 4.683 1.00 90.31 81 TRP A CA 1
ATOM 641 C C . TRP A 1 81 ? -2.175 -7.335 6.135 1.00 90.31 81 TRP A C 1
ATOM 643 O O . TRP A 1 81 ? -2.802 -7.905 7.031 1.00 90.31 81 TRP A O 1
ATOM 653 N N . SER A 1 82 ? -1.358 -6.311 6.408 1.00 89.25 82 SER A N 1
ATOM 654 C CA . SER A 1 82 ? -1.110 -5.858 7.786 1.00 89.25 82 SER A CA 1
ATOM 655 C C . SER A 1 82 ? -2.381 -5.370 8.493 1.00 89.25 82 SER A C 1
ATOM 657 O O . SER A 1 82 ? -2.472 -5.416 9.717 1.00 89.25 82 SER A O 1
ATOM 659 N N . GLY A 1 83 ? -3.407 -4.981 7.736 1.00 85.31 83 GLY A N 1
ATOM 660 C CA . GLY A 1 83 ? -4.725 -4.575 8.219 1.00 85.31 83 GLY A CA 1
ATOM 661 C C . GLY A 1 83 ? -5.503 -5.672 8.937 1.00 85.31 83 GLY A C 1
ATOM 662 O O . GLY A 1 83 ? -6.404 -5.350 9.704 1.00 85.31 83 GLY A O 1
ATOM 663 N N . VAL A 1 84 ? -5.121 -6.948 8.800 1.00 87.00 84 VAL A N 1
ATOM 664 C CA . VAL A 1 84 ? -5.697 -8.036 9.612 1.00 87.00 84 VAL A CA 1
ATOM 665 C C . VAL A 1 84 ? -5.469 -7.809 11.108 1.00 87.00 84 VAL A C 1
ATOM 667 O O . VAL A 1 84 ? -6.326 -8.159 11.914 1.00 87.00 84 VAL A O 1
ATOM 670 N N . VAL A 1 85 ? -4.378 -7.141 11.494 1.00 87.56 85 VAL A N 1
ATOM 671 C CA . VAL A 1 85 ? -4.122 -6.755 12.895 1.00 87.56 85 VAL A CA 1
ATOM 672 C C . VAL A 1 85 ? -5.225 -5.836 13.442 1.00 87.56 85 VAL A C 1
ATOM 674 O O . VAL A 1 85 ? -5.502 -5.839 14.638 1.00 87.56 85 VAL A O 1
ATOM 677 N N . LEU A 1 86 ? -5.896 -5.078 12.571 1.00 86.75 86 LEU A N 1
ATOM 678 C CA . LEU A 1 86 ? -6.997 -4.185 12.929 1.00 86.75 86 LEU A CA 1
ATOM 679 C C . LEU A 1 86 ? -8.372 -4.860 12.849 1.00 86.75 86 LEU A C 1
ATOM 681 O O . LEU A 1 86 ? -9.368 -4.202 13.135 1.00 86.75 86 LEU A O 1
ATOM 685 N N . ALA A 1 87 ? -8.465 -6.137 12.461 1.00 86.75 87 ALA A N 1
ATOM 686 C CA . ALA A 1 87 ? -9.749 -6.785 12.194 1.00 86.75 87 ALA A CA 1
ATOM 687 C C . ALA A 1 87 ? -10.706 -6.714 13.394 1.00 86.75 87 ALA A C 1
ATOM 689 O O . ALA A 1 87 ? -11.872 -6.381 13.215 1.00 86.75 87 ALA A O 1
ATOM 690 N N . GLY A 1 88 ? -10.209 -6.950 14.614 1.00 87.12 88 GLY A N 1
ATOM 691 C CA . GLY A 1 88 ? -11.009 -6.835 15.839 1.00 87.12 88 GLY A CA 1
ATOM 692 C C . GLY A 1 88 ? -11.626 -5.439 16.010 1.00 87.12 88 GLY A C 1
ATOM 693 O O . GLY A 1 88 ? -12.851 -5.324 15.951 1.00 87.12 88 GLY A O 1
ATOM 694 N N . PRO A 1 89 ? -10.805 -4.377 16.151 1.00 87.75 89 PRO A N 1
ATOM 695 C CA . PRO A 1 89 ? -11.299 -3.003 16.248 1.00 87.75 89 PRO A CA 1
ATOM 696 C C . PRO A 1 89 ? -12.206 -2.577 15.083 1.00 87.75 89 PRO A C 1
ATOM 698 O O . PRO A 1 89 ? -13.210 -1.905 15.296 1.00 87.75 89 PRO A O 1
ATOM 701 N N . LEU A 1 90 ? -11.891 -2.980 13.848 1.00 88.06 90 LEU A N 1
ATOM 702 C CA . LEU A 1 90 ? -12.685 -2.616 12.671 1.00 88.06 90 LEU A CA 1
ATOM 703 C C . LEU A 1 90 ? -14.074 -3.259 12.689 1.00 88.06 90 LEU A C 1
ATOM 705 O O . LEU A 1 90 ? -15.043 -2.592 12.345 1.00 88.06 90 LEU A O 1
ATOM 709 N N . VAL A 1 91 ? -14.191 -4.521 13.112 1.00 89.75 91 VAL A N 1
ATOM 710 C CA . VAL A 1 91 ? -15.481 -5.228 13.189 1.00 89.75 91 VAL A CA 1
ATOM 711 C C . VAL A 1 91 ? -16.399 -4.616 14.247 1.00 89.75 91 VAL A C 1
ATOM 713 O O . VAL A 1 91 ? -17.611 -4.599 14.060 1.00 89.75 91 VAL A O 1
ATOM 716 N N . THR A 1 92 ? -15.839 -4.101 15.344 1.00 89.44 92 THR A N 1
ATOM 717 C CA . THR A 1 92 ? -16.628 -3.470 16.413 1.00 89.44 92 THR A CA 1
ATOM 718 C C . THR A 1 92 ? -17.022 -2.029 16.109 1.00 89.44 92 THR A C 1
ATOM 720 O O . THR A 1 92 ? -18.018 -1.553 16.646 1.00 89.44 92 THR A O 1
ATOM 723 N N . THR A 1 93 ? -16.246 -1.330 15.277 1.00 89.56 93 THR A N 1
ATOM 724 C CA . THR A 1 93 ? -16.438 0.104 15.017 1.00 89.56 93 THR A CA 1
ATOM 725 C C . THR A 1 93 ? -17.161 0.381 13.701 1.00 89.56 93 THR A C 1
ATOM 727 O O . THR A 1 93 ? -17.909 1.352 13.606 1.00 89.56 93 THR A O 1
ATOM 730 N N . LEU A 1 94 ? -16.954 -0.445 12.672 1.00 88.81 94 LEU A N 1
ATOM 731 C CA . LEU A 1 94 ? -17.508 -0.205 11.341 1.00 88.81 94 LEU A CA 1
ATOM 732 C C . LEU A 1 94 ? -18.841 -0.932 11.117 1.00 88.81 94 LEU A C 1
ATOM 734 O O . LEU A 1 94 ? -19.046 -2.034 11.627 1.00 88.81 94 LEU A O 1
ATOM 738 N N . PRO A 1 95 ? -19.723 -0.386 10.257 1.00 92.25 95 PRO A N 1
ATOM 739 C CA . PRO A 1 95 ? -20.891 -1.113 9.777 1.00 92.25 95 PRO A CA 1
ATOM 740 C C . PRO A 1 95 ? -20.497 -2.439 9.113 1.00 92.25 95 PRO A C 1
ATOM 742 O O . PRO A 1 95 ? -19.509 -2.509 8.378 1.00 92.25 95 PRO A O 1
ATOM 745 N N . THR A 1 96 ? -21.326 -3.473 9.278 1.00 91.62 96 THR A N 1
ATOM 746 C CA . THR A 1 96 ? -21.086 -4.816 8.716 1.00 91.62 96 THR A CA 1
ATOM 747 C C . THR A 1 96 ? -20.825 -4.793 7.209 1.00 91.62 96 THR A C 1
ATOM 749 O O . THR A 1 96 ? -19.975 -5.532 6.718 1.00 91.62 96 THR A O 1
ATOM 752 N N . VAL A 1 97 ? -21.507 -3.911 6.471 1.00 94.31 97 VAL A N 1
ATOM 753 C CA . VAL A 1 97 ? -21.306 -3.739 5.023 1.00 94.31 97 VAL A CA 1
ATOM 754 C C . VAL A 1 97 ? -19.881 -3.275 4.706 1.00 94.31 97 VAL A C 1
ATOM 756 O O . VAL A 1 97 ? -19.254 -3.821 3.802 1.00 94.31 97 VAL A O 1
ATOM 759 N N . SER A 1 98 ? -19.332 -2.324 5.466 1.00 89.75 98 SER A N 1
ATOM 760 C CA . SER A 1 98 ? -17.962 -1.829 5.277 1.00 89.75 98 SER A CA 1
ATOM 761 C C . SER A 1 98 ? -16.928 -2.926 5.526 1.00 89.75 98 SER A C 1
ATOM 763 O O . SER A 1 98 ? -15.978 -3.067 4.759 1.00 89.75 98 SER A O 1
ATOM 765 N N . VAL A 1 99 ? -17.139 -3.746 6.559 1.00 90.00 99 VAL A N 1
ATOM 766 C CA . VAL A 1 99 ? -16.284 -4.907 6.852 1.00 90.00 99 VAL A CA 1
ATOM 767 C C . VAL A 1 99 ? -16.371 -5.943 5.729 1.00 90.00 99 VAL A C 1
ATOM 769 O O . VAL A 1 99 ? -15.343 -6.435 5.269 1.00 90.00 99 VAL A O 1
ATOM 772 N N . ALA A 1 100 ? -17.575 -6.250 5.241 1.00 92.44 100 ALA A N 1
ATOM 773 C CA . ALA A 1 100 ? -17.765 -7.194 4.141 1.00 92.44 100 ALA A CA 1
ATOM 774 C C . ALA A 1 100 ? -17.062 -6.724 2.856 1.00 92.44 100 ALA A C 1
ATOM 776 O O . ALA A 1 100 ? -16.395 -7.518 2.192 1.00 92.44 100 ALA A O 1
ATOM 777 N N . LEU A 1 101 ? -17.149 -5.427 2.538 1.00 92.12 101 LEU A N 1
ATOM 778 C CA . LEU A 1 101 ? -16.433 -4.827 1.411 1.00 92.12 101 LEU A CA 1
ATOM 779 C C . LEU A 1 101 ? -14.912 -4.876 1.597 1.00 92.12 101 LEU A C 1
ATOM 781 O O . LEU A 1 101 ? -14.199 -5.146 0.634 1.00 92.12 101 LEU A O 1
ATOM 785 N N . LEU A 1 102 ? -14.409 -4.676 2.819 1.00 89.19 102 LEU A N 1
ATOM 786 C CA . LEU A 1 102 ? -12.982 -4.797 3.125 1.00 89.19 102 LEU A CA 1
ATOM 787 C C . LEU A 1 102 ? -12.477 -6.229 2.890 1.00 89.19 102 LEU A C 1
ATOM 789 O O . LEU A 1 102 ? -11.448 -6.425 2.242 1.00 89.19 102 LEU A O 1
ATOM 793 N N . VAL A 1 103 ? -13.226 -7.231 3.360 1.00 90.25 103 VAL A N 1
ATOM 794 C CA . VAL A 1 103 ? -12.906 -8.651 3.141 1.00 90.25 103 VAL A CA 1
ATOM 795 C C . VAL A 1 103 ? -12.946 -8.992 1.652 1.00 90.25 103 VAL A C 1
ATOM 797 O O . VAL A 1 103 ? -12.002 -9.589 1.135 1.00 90.25 103 VAL A O 1
ATOM 800 N N . ALA A 1 104 ? -13.993 -8.568 0.939 1.00 92.88 104 ALA A N 1
ATOM 801 C CA . ALA A 1 104 ? -14.099 -8.762 -0.504 1.00 92.88 104 ALA A CA 1
ATOM 802 C C . ALA A 1 104 ? -12.920 -8.113 -1.250 1.00 92.88 104 ALA A C 1
ATOM 804 O O . ALA A 1 104 ? -12.321 -8.741 -2.122 1.00 92.88 104 ALA A O 1
ATOM 805 N N . GLY A 1 105 ? -12.528 -6.897 -0.859 1.00 89.50 105 GLY A N 1
ATOM 806 C CA . GLY A 1 105 ? -11.351 -6.212 -1.386 1.00 89.50 105 GLY A CA 1
ATOM 807 C C . GLY A 1 105 ? -10.057 -6.997 -1.155 1.00 89.50 105 GLY A C 1
ATOM 808 O O . GLY A 1 105 ? -9.275 -7.163 -2.089 1.00 89.50 105 GLY A O 1
ATOM 809 N N . GLY A 1 106 ? -9.855 -7.550 0.046 1.00 88.75 106 GLY A N 1
ATOM 810 C CA . GLY A 1 106 ? -8.700 -8.399 0.369 1.00 88.75 106 GLY A CA 1
ATOM 811 C C . GLY A 1 106 ? -8.631 -9.683 -0.468 1.00 88.75 106 GLY A C 1
ATOM 812 O O . GLY A 1 106 ? -7.548 -10.077 -0.917 1.00 88.75 106 GLY A O 1
ATOM 813 N N . ILE A 1 107 ? -9.782 -10.304 -0.746 1.00 91.12 107 ILE A N 1
ATOM 814 C CA . ILE A 1 107 ? -9.885 -11.467 -1.640 1.00 91.12 107 ILE A CA 1
ATOM 815 C C . ILE A 1 107 ? -9.510 -11.067 -3.069 1.00 91.12 107 ILE A C 1
ATOM 817 O O . ILE A 1 107 ? -8.619 -11.677 -3.658 1.00 91.12 107 ILE A O 1
ATOM 821 N N . VAL A 1 108 ? -10.130 -10.012 -3.608 1.00 92.12 108 VAL A N 1
ATOM 822 C CA . VAL A 1 108 ? -9.854 -9.520 -4.969 1.00 92.12 108 VAL A CA 1
ATOM 823 C C . VAL A 1 108 ? -8.381 -9.142 -5.126 1.00 92.12 108 VAL A C 1
ATOM 825 O O . VAL A 1 108 ? -7.761 -9.511 -6.123 1.00 92.12 108 VAL A O 1
ATOM 828 N N . TYR A 1 109 ? -7.795 -8.476 -4.129 1.00 87.44 109 TYR A N 1
ATOM 829 C CA . TYR A 1 109 ? -6.375 -8.134 -4.103 1.00 87.44 109 TYR A CA 1
ATOM 830 C C . TYR A 1 109 ? -5.486 -9.381 -4.182 1.00 87.44 109 TYR A C 1
ATOM 832 O O . TYR A 1 109 ? -4.611 -9.472 -5.042 1.00 87.44 109 TYR A O 1
ATOM 840 N N . SER A 1 110 ? -5.754 -10.377 -3.337 1.00 86.88 110 SER A N 1
ATOM 841 C CA . SER A 1 110 ? -4.979 -11.621 -3.293 1.00 86.88 110 SER A CA 1
ATOM 842 C C . SER A 1 110 ? -5.104 -12.421 -4.595 1.00 86.88 110 SER A C 1
ATOM 844 O O . SER A 1 110 ? -4.103 -12.901 -5.127 1.00 86.88 110 SER A O 1
ATOM 846 N N . CYS A 1 111 ? -6.307 -12.498 -5.171 1.00 90.00 111 CYS A N 1
ATOM 847 C CA . CYS A 1 111 ? -6.532 -13.096 -6.486 1.00 90.00 111 CYS A CA 1
ATOM 848 C C . CYS A 1 111 ? -5.775 -12.345 -7.591 1.00 90.00 111 CYS A C 1
ATOM 850 O O . CYS A 1 111 ? -5.123 -12.971 -8.426 1.00 90.00 111 CYS A O 1
ATOM 852 N N . GLY A 1 112 ? -5.806 -11.010 -7.581 1.00 85.50 112 GLY A N 1
ATOM 853 C CA . GLY A 1 112 ? -5.071 -10.178 -8.534 1.00 85.50 112 GLY A CA 1
ATOM 854 C C . GLY A 1 112 ? -3.562 -10.424 -8.490 1.00 85.50 112 GLY A C 1
ATOM 855 O O . GLY A 1 112 ? -2.925 -10.525 -9.539 1.00 85.50 112 GLY A O 1
ATOM 856 N N . VAL A 1 113 ? -2.992 -10.613 -7.294 1.00 83.25 113 VAL A N 1
ATOM 857 C CA . VAL A 1 113 ? -1.568 -10.945 -7.118 1.00 83.25 113 VAL A CA 1
ATOM 858 C C . VAL A 1 113 ? -1.213 -12.294 -7.751 1.00 83.25 113 VAL A C 1
ATOM 860 O O . VAL A 1 113 ? -0.147 -12.411 -8.356 1.00 83.25 113 VAL A O 1
ATOM 863 N N . ILE A 1 114 ? -2.102 -13.291 -7.685 1.00 85.19 114 ILE A N 1
ATOM 864 C CA . ILE A 1 114 ? -1.893 -14.585 -8.356 1.00 85.19 114 ILE A CA 1
ATOM 865 C C . ILE A 1 114 ? -1.770 -14.379 -9.869 1.00 85.19 114 ILE A C 1
ATOM 867 O O . ILE A 1 114 ? -0.789 -14.823 -10.466 1.00 85.19 114 ILE A O 1
ATOM 871 N N . PHE A 1 115 ? -2.708 -13.652 -10.486 1.00 84.00 115 PHE A N 1
ATOM 872 C CA . PHE A 1 115 ? -2.641 -13.347 -11.920 1.00 84.00 115 PHE A CA 1
ATOM 873 C C . PHE A 1 115 ? -1.400 -12.528 -12.282 1.00 84.00 115 PHE A C 1
ATOM 875 O O . PHE A 1 115 ? -0.773 -12.806 -13.302 1.00 84.00 115 PHE A O 1
ATOM 882 N N . PHE A 1 116 ? -1.008 -11.574 -11.434 1.00 78.69 116 PHE A N 1
ATOM 883 C CA . PHE A 1 116 ? 0.192 -10.757 -11.623 1.00 78.69 116 PHE A CA 1
ATOM 884 C C . PHE A 1 116 ? 1.494 -11.573 -11.540 1.00 78.69 116 PHE A C 1
ATOM 886 O O . PHE A 1 116 ? 2.440 -11.326 -12.284 1.00 78.69 116 PHE A O 1
ATOM 893 N N . ALA A 1 117 ? 1.567 -12.571 -10.660 1.00 77.38 117 ALA A N 1
ATOM 894 C CA . ALA A 1 117 ? 2.742 -13.432 -10.532 1.00 77.38 117 ALA A CA 1
ATOM 895 C C . ALA A 1 117 ? 2.813 -14.521 -11.623 1.00 77.38 117 ALA A C 1
ATOM 897 O O . ALA A 1 117 ? 3.876 -15.109 -11.854 1.00 77.38 117 ALA A O 1
ATOM 898 N N . TRP A 1 118 ? 1.702 -14.797 -12.309 1.00 83.12 118 TRP A N 1
ATOM 899 C CA . TRP A 1 118 ? 1.570 -15.907 -13.245 1.00 83.12 118 TRP A CA 1
ATOM 900 C C . TRP A 1 118 ? 2.138 -15.588 -14.637 1.00 83.12 118 TRP A C 1
ATOM 902 O O . TRP A 1 118 ? 1.432 -15.298 -15.600 1.00 83.12 118 TRP A O 1
ATOM 912 N N . LYS A 1 119 ? 3.458 -15.754 -14.769 1.00 75.81 119 LYS A N 1
ATOM 913 C CA . LYS A 1 119 ? 4.219 -15.480 -16.006 1.00 75.81 119 LYS A CA 1
ATOM 914 C C . LYS A 1 119 ? 3.961 -16.431 -17.183 1.00 75.81 119 LYS A C 1
ATOM 916 O O . LYS A 1 119 ? 4.413 -16.154 -18.287 1.00 75.81 119 LYS A O 1
ATOM 921 N N . GLY A 1 120 ? 3.289 -17.558 -16.950 1.00 75.75 120 GLY A N 1
ATOM 922 C CA . GLY A 1 120 ? 2.974 -18.567 -17.971 1.00 75.75 120 GLY A CA 1
ATOM 923 C C . GLY A 1 120 ? 1.716 -18.278 -18.800 1.00 75.75 120 GLY A C 1
ATOM 924 O O . GLY A 1 120 ? 1.442 -19.007 -19.749 1.00 75.75 120 GLY A O 1
ATOM 925 N N . LEU A 1 121 ? 0.943 -17.243 -18.456 1.00 78.44 121 LEU A N 1
ATOM 926 C CA . LEU A 1 121 ? -0.263 -16.865 -19.191 1.00 78.44 121 LEU A CA 1
ATOM 927 C C . LEU A 1 121 ? 0.093 -16.202 -20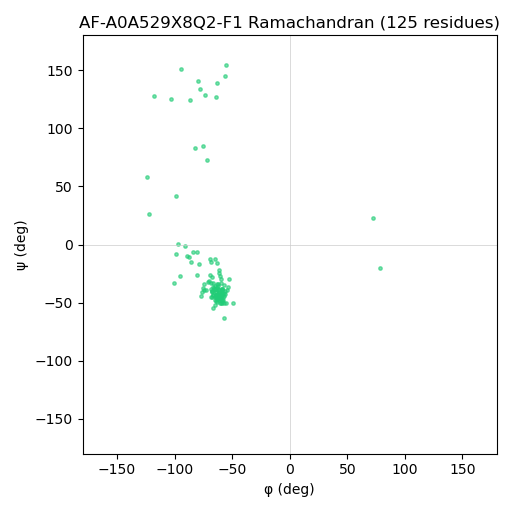.528 1.00 78.44 121 LEU A C 1
ATOM 929 O O . LEU A 1 121 ? 0.855 -15.234 -20.598 1.00 78.44 121 LEU A O 1
ATOM 933 N N . ARG A 1 122 ? -0.503 -16.709 -21.608 1.00 70.81 122 ARG A N 1
ATOM 934 C CA . ARG A 1 122 ? -0.388 -16.114 -22.943 1.00 70.81 122 ARG A CA 1
ATOM 935 C C . ARG A 1 122 ? -1.034 -14.717 -22.899 1.00 70.81 122 ARG A C 1
ATOM 937 O O . ARG A 1 122 ? -2.171 -14.600 -22.459 1.00 70.81 122 ARG A O 1
ATOM 944 N N . PHE A 1 123 ? -0.300 -13.682 -23.324 1.00 75.88 123 PHE A N 1
ATOM 945 C CA . PHE A 1 123 ? -0.680 -12.253 -23.243 1.00 75.88 123 PHE A CA 1
ATOM 946 C C . PHE A 1 123 ? -0.664 -11.605 -21.844 1.00 75.88 123 PHE A C 1
ATOM 948 O O . PHE A 1 123 ? -1.291 -10.572 -21.641 1.00 75.88 123 PHE A O 1
ATOM 955 N N . HIS A 1 124 ? 0.089 -12.156 -20.886 1.00 66.88 124 HIS A N 1
ATOM 956 C CA . HIS A 1 124 ? 0.229 -11.567 -19.545 1.00 66.88 124 HIS A CA 1
ATOM 957 C C . HIS A 1 124 ? 0.756 -10.115 -19.544 1.00 66.88 124 HIS A C 1
ATOM 959 O O . HIS A 1 124 ? 0.347 -9.307 -18.716 1.00 66.88 124 HIS A O 1
ATOM 965 N N . ASN A 1 125 ? 1.647 -9.770 -20.479 1.00 60.22 125 ASN A N 1
ATOM 966 C CA . ASN A 1 125 ? 2.114 -8.398 -20.668 1.00 60.22 125 ASN A CA 1
ATOM 967 C C . ASN A 1 125 ? 1.420 -7.783 -21.884 1.00 60.22 125 ASN A C 1
ATOM 969 O O . ASN A 1 125 ? 1.498 -8.328 -22.988 1.00 60.22 125 ASN A O 1
ATOM 973 N N . ALA A 1 126 ? 0.781 -6.631 -21.685 1.00 59.25 126 ALA A N 1
ATOM 974 C CA . ALA A 1 126 ? 0.300 -5.794 -22.774 1.00 59.25 126 ALA A CA 1
ATOM 975 C C . ALA A 1 126 ? 1.493 -5.058 -23.408 1.00 59.25 126 ALA A C 1
ATOM 977 O O . ALA A 1 126 ? 1.779 -3.926 -23.034 1.00 59.25 126 ALA A O 1
ATOM 978 N N . VAL A 1 127 ? 2.166 -5.748 -24.339 1.00 49.84 127 VAL A N 1
ATOM 979 C CA . VAL A 1 127 ? 3.240 -5.275 -25.245 1.00 49.84 127 VAL A CA 1
ATOM 980 C C . VAL A 1 127 ? 4.499 -4.723 -24.563 1.00 49.84 127 VAL A C 1
ATOM 982 O O . VAL A 1 127 ? 4.510 -3.572 -24.073 1.00 49.84 127 VAL A O 1
#

Radius of gyration: 16.81 Å; Cα contacts (8 Å, |Δi|>4): 74; chains: 1; bounding box: 38×28×48 Å

Mean predicted aligned error: 5.63 Å

Secondary structure (DSSP, 8-state):
-TTS-S-TTHHHHHHHHHHHHHHHHHHHHHHHHHTT-TT-TTHHHHHHHHHHHHHHHHHHHHHSTTTSHHHHHHHHHHHHHGGGGGHHHHHHHS-HHHHHHHHHHHHHHHHHHHHHH-TTSTT-S--

Solvent-accessible surface area (backbone atoms only — not comparable to full-atom values): 7325 Å² total; per-residue (Å²): 82,88,87,49,67,101,43,89,67,61,36,61,54,39,47,32,52,58,62,25,45,53,32,51,49,55,34,58,66,46,50,69,60,39,67,68,34,80,87,44,86,60,30,64,60,46,51,53,51,42,45,50,52,20,53,51,50,28,48,44,36,68,76,47,65,83,79,47,64,70,58,47,55,54,48,53,51,52,60,67,53,55,57,62,79,44,45,66,64,46,62,76,70,44,58,69,67,60,51,52,51,51,51,51,49,54,50,53,50,55,52,49,50,52,62,72,68,43,81,85,47,88,76,71,65,90,124

pLDDT: mean 86.92, std 7.66, range 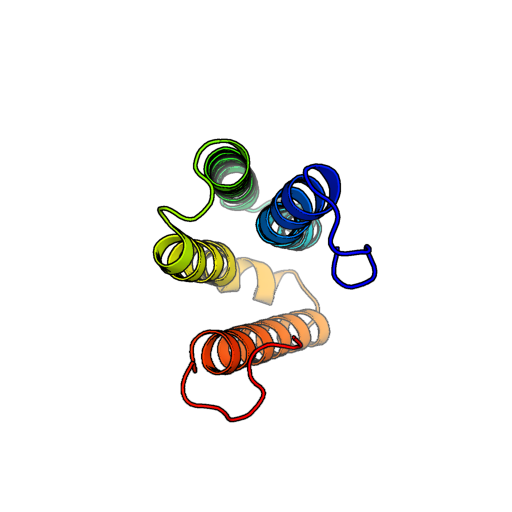[49.84, 96.56]

Sequence (127 aa):
YNLWPVSWPAKWILRRFDHAAIYLLIAATYTPFLAQLDNSPLALPMIVVVWGAAAAGIAIKMFLPGRYDRLAIVFYLAIGWSGVVLAGPLVTTLPTVSVALLVAGGIVYSCGVIFFAWKGLRFHNAV